Protein AF-A0A4Q5R6T5-F1 (afdb_monomer)

Radius of gyration: 11.97 Å; Cα contacts (8 Å, |Δi|>4): 53; chains: 1; bounding box: 28×22×34 Å

Solvent-accessible surface area (backbone atoms only — not comparable to full-atom values): 4245 Å² total; per-residue (Å²): 133,84,48,76,66,57,48,52,52,44,50,51,50,44,55,54,48,51,60,29,42,78,65,71,64,66,50,70,88,45,43,64,57,53,51,53,38,50,52,52,48,48,46,24,42,76,72,64,71,55,63,90,66,54,72,70,57,51,51,47,51,50,50,45,46,53,51,43,59,62,74,78,107

Sequence (73 aa):
MYTQDATKELQKDTVALLKSSAKHAVRPAEAAQLRDVLRFHEHRYYVLNDPLIADGEYDQLFKELERIEKEDA

Secondary structure (DSSP, 8-state):
---HHHHHHHHHHHHHHHHHHTTT---GGGHHHHHHHHHHHHHIIIIIS--SS-HHHHHHHHHHHHHHHHH--

pLDDT: mean 89.53, std 6.68, range [55.56, 94.56]

Mean predicted aligned error: 3.86 Å

Foldseek 3Di:
DQDPVNVVVLVVLLVVLLVCLVVLNDALVCLVSLVVSLVVQVCCVPPVVHHPDDPVSSVSSVVSSVVNVVVVD

Structure (mmCIF, N/CA/C/O backbone):
data_AF-A0A4Q5R6T5-F1
#
_entry.id   AF-A0A4Q5R6T5-F1
#
loop_
_atom_site.group_PDB
_atom_site.id
_atom_site.type_symbol
_atom_site.label_atom_id
_atom_site.label_alt_id
_atom_site.label_comp_id
_atom_site.label_asym_id
_atom_site.label_entity_id
_atom_si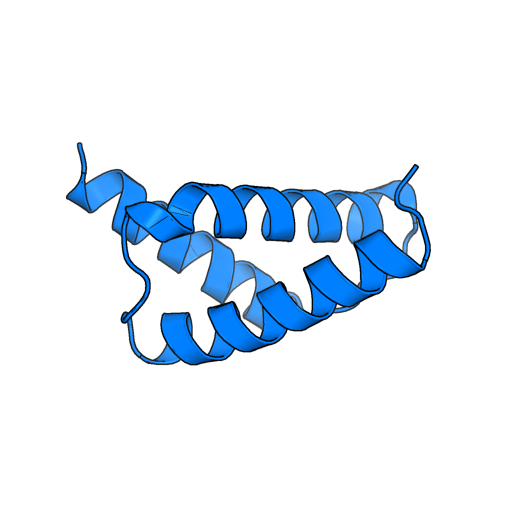te.label_seq_id
_atom_site.pdbx_PDB_ins_code
_atom_site.Cartn_x
_atom_site.Cartn_y
_atom_site.Cartn_z
_atom_site.occupancy
_atom_site.B_iso_or_equiv
_atom_site.auth_seq_id
_atom_site.auth_comp_id
_atom_site.auth_asym_id
_atom_site.auth_atom_id
_atom_site.pdbx_PDB_model_num
ATOM 1 N N . MET A 1 1 ? 8.002 -12.310 -10.049 1.00 63.06 1 MET A N 1
ATOM 2 C CA . MET A 1 1 ? 8.265 -11.116 -10.882 1.00 63.06 1 MET A CA 1
ATOM 3 C C . MET A 1 1 ? 6.929 -10.484 -11.217 1.00 63.06 1 MET A C 1
ATOM 5 O O . MET A 1 1 ? 6.076 -11.189 -11.741 1.00 63.06 1 MET A O 1
ATOM 9 N N . TYR A 1 2 ? 6.725 -9.212 -10.874 1.00 72.44 2 TYR A N 1
ATOM 10 C CA . TYR A 1 2 ? 5.519 -8.485 -11.273 1.00 72.44 2 TYR A CA 1
ATOM 11 C C . TYR A 1 2 ? 5.509 -8.338 -12.800 1.00 72.44 2 TYR A C 1
ATOM 13 O O . TYR A 1 2 ? 6.487 -7.872 -13.382 1.00 72.44 2 TYR A O 1
ATOM 21 N N . THR A 1 3 ? 4.437 -8.781 -13.458 1.00 83.75 3 THR A N 1
ATOM 22 C CA . THR A 1 3 ? 4.247 -8.549 -14.896 1.00 83.75 3 THR A CA 1
ATOM 23 C C . THR A 1 3 ? 3.895 -7.081 -15.138 1.00 83.75 3 THR A C 1
ATOM 25 O O . THR A 1 3 ? 3.509 -6.363 -14.211 1.00 83.75 3 THR A O 1
ATOM 28 N N . GLN A 1 4 ? 4.024 -6.603 -16.380 1.00 80.62 4 GLN A N 1
ATOM 29 C CA . GLN A 1 4 ? 3.643 -5.224 -16.710 1.00 80.62 4 GLN A CA 1
ATOM 30 C C . GLN A 1 4 ? 2.173 -4.934 -16.380 1.00 80.62 4 GLN A C 1
ATOM 32 O O . GLN A 1 4 ? 1.868 -3.849 -15.891 1.00 80.62 4 GLN A O 1
ATOM 37 N N . ASP A 1 5 ? 1.283 -5.906 -16.578 1.00 86.00 5 ASP A N 1
ATOM 38 C CA . ASP A 1 5 ? -0.138 -5.747 -16.266 1.00 86.00 5 ASP A CA 1
ATOM 39 C C . ASP A 1 5 ? -0.384 -5.695 -14.755 1.00 86.00 5 ASP A C 1
ATOM 41 O O . ASP A 1 5 ? -1.057 -4.786 -14.279 1.00 86.00 5 ASP A O 1
ATOM 45 N N . ALA A 1 6 ? 0.257 -6.578 -13.979 1.00 86.12 6 ALA A N 1
ATOM 46 C CA . ALA A 1 6 ? 0.162 -6.544 -12.518 1.00 86.12 6 ALA A CA 1
ATOM 47 C C . ALA A 1 6 ? 0.714 -5.232 -11.938 1.00 86.12 6 ALA A C 1
ATOM 49 O O . ALA A 1 6 ? 0.146 -4.671 -11.008 1.00 86.12 6 ALA A O 1
ATOM 50 N N . THR A 1 7 ? 1.798 -4.714 -12.519 1.00 88.19 7 THR A N 1
ATOM 51 C CA . THR A 1 7 ? 2.390 -3.426 -12.130 1.00 88.19 7 THR A CA 1
ATOM 52 C C . THR A 1 7 ? 1.396 -2.287 -12.345 1.00 88.19 7 THR A C 1
ATOM 54 O O . THR A 1 7 ? 1.250 -1.445 -11.466 1.00 88.19 7 THR A O 1
ATOM 57 N N . LYS A 1 8 ? 0.695 -2.265 -13.488 1.00 89.06 8 LYS A N 1
ATOM 58 C CA . LYS A 1 8 ? -0.307 -1.233 -13.798 1.00 89.06 8 LYS A CA 1
ATOM 59 C C . LYS A 1 8 ? -1.505 -1.290 -12.857 1.00 89.06 8 LYS A C 1
ATOM 61 O O . LYS A 1 8 ? -1.943 -0.237 -12.399 1.00 89.06 8 LYS A O 1
ATOM 66 N N . GLU A 1 9 ? -2.013 -2.486 -12.564 1.00 91.50 9 GLU A N 1
ATOM 67 C CA . GLU A 1 9 ? -3.114 -2.650 -11.607 1.00 91.50 9 GLU A CA 1
ATOM 68 C C . GLU A 1 9 ? -2.693 -2.181 -10.208 1.00 91.50 9 GLU A C 1
ATOM 70 O O . GLU A 1 9 ? -3.358 -1.327 -9.631 1.00 91.50 9 GLU A O 1
ATOM 75 N N . LEU A 1 10 ? -1.518 -2.596 -9.718 1.00 91.81 10 LEU A N 1
ATOM 76 C CA . LEU A 1 10 ? -1.001 -2.150 -8.417 1.00 91.81 10 LEU A CA 1
ATOM 77 C C . LEU A 1 10 ? -0.778 -0.633 -8.365 1.00 91.81 10 LEU A C 1
ATOM 79 O O . LEU A 1 10 ? -1.042 0.001 -7.344 1.00 91.81 10 LEU A O 1
ATOM 83 N N . GLN A 1 11 ? -0.333 -0.017 -9.463 1.00 91.38 11 GLN A N 1
ATOM 84 C CA . GLN A 1 11 ? -0.199 1.439 -9.555 1.00 91.38 11 GLN A CA 1
ATOM 85 C C . GLN A 1 11 ? -1.555 2.145 -9.477 1.00 91.38 11 GLN A C 1
ATOM 87 O O . GLN A 1 11 ? -1.697 3.160 -8.796 1.00 91.38 11 GLN A O 1
ATOM 92 N N . LYS A 1 12 ? -2.563 1.608 -10.164 1.00 93.12 12 LYS A N 1
ATOM 93 C CA . LYS A 1 12 ? -3.926 2.138 -10.137 1.00 93.12 12 LYS A CA 1
ATOM 94 C C . LYS A 1 12 ? -4.535 2.017 -8.739 1.00 93.12 12 LYS A C 1
ATOM 96 O O . LYS A 1 12 ? -5.113 2.992 -8.254 1.00 93.12 12 LYS A O 1
ATOM 101 N N . ASP A 1 13 ? -4.335 0.878 -8.084 1.00 93.25 13 ASP A N 1
ATOM 102 C CA . ASP A 1 13 ? -4.756 0.650 -6.702 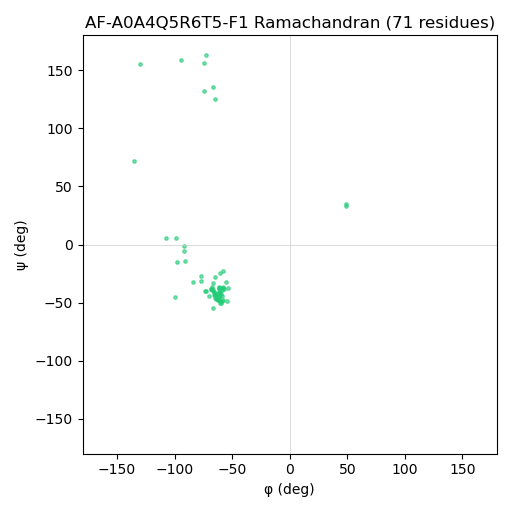1.00 93.25 13 ASP A CA 1
ATOM 103 C C . ASP A 1 13 ? -4.043 1.614 -5.751 1.00 93.25 13 ASP A C 1
ATOM 105 O O . ASP A 1 13 ? -4.691 2.236 -4.915 1.00 93.25 13 ASP A O 1
ATOM 109 N N . THR A 1 14 ? -2.742 1.851 -5.945 1.00 94.19 14 THR A N 1
ATOM 110 C CA . THR A 1 14 ? -1.976 2.845 -5.172 1.00 94.19 14 THR A CA 1
ATOM 111 C C . THR A 1 14 ? -2.630 4.225 -5.227 1.00 94.19 14 THR A C 1
ATOM 113 O O . THR A 1 14 ? -2.843 4.851 -4.192 1.00 94.19 14 THR A O 1
ATOM 116 N N . VAL A 1 15 ? -2.988 4.703 -6.423 1.00 93.50 15 VAL A N 1
ATOM 117 C CA . VAL A 1 15 ? -3.606 6.029 -6.600 1.00 93.50 15 VAL A CA 1
ATOM 118 C C . VAL A 1 15 ? -4.994 6.090 -5.957 1.00 93.50 15 VAL A C 1
ATOM 120 O O . VAL A 1 15 ? -5.346 7.094 -5.331 1.00 93.50 15 VAL A O 1
ATOM 123 N N . ALA A 1 16 ? -5.789 5.025 -6.090 1.00 93.25 16 ALA A N 1
ATOM 124 C CA . ALA A 1 16 ? -7.099 4.938 -5.452 1.00 93.25 16 ALA A CA 1
ATOM 125 C C . ALA A 1 16 ? -6.975 4.969 -3.919 1.00 93.25 16 ALA A C 1
ATOM 127 O O . ALA A 1 16 ? -7.662 5.754 -3.261 1.00 93.25 16 ALA A O 1
ATOM 128 N N . LEU A 1 17 ? -6.048 4.185 -3.369 1.00 92.88 17 LEU A N 1
ATOM 129 C CA . LEU A 1 17 ? -5.796 4.091 -1.935 1.00 92.88 17 LEU A CA 1
ATOM 130 C C . LEU A 1 17 ? -5.194 5.374 -1.364 1.00 92.88 17 LEU A C 1
ATOM 132 O O . LEU A 1 17 ? -5.621 5.787 -0.296 1.00 92.88 17 LEU A O 1
ATOM 136 N N . LEU A 1 18 ? -4.293 6.062 -2.074 1.00 93.12 18 LEU A N 1
ATOM 137 C CA . LEU A 1 18 ? -3.767 7.371 -1.657 1.00 93.12 18 LEU A CA 1
ATOM 138 C C . LEU A 1 18 ? -4.876 8.417 -1.529 1.00 93.12 18 LEU A C 1
ATOM 140 O O . LEU A 1 18 ? -4.913 9.210 -0.586 1.00 93.12 18 LEU A O 1
ATOM 144 N N . LYS A 1 19 ? -5.824 8.410 -2.470 1.00 92.19 19 LYS A N 1
ATOM 145 C CA . LYS A 1 19 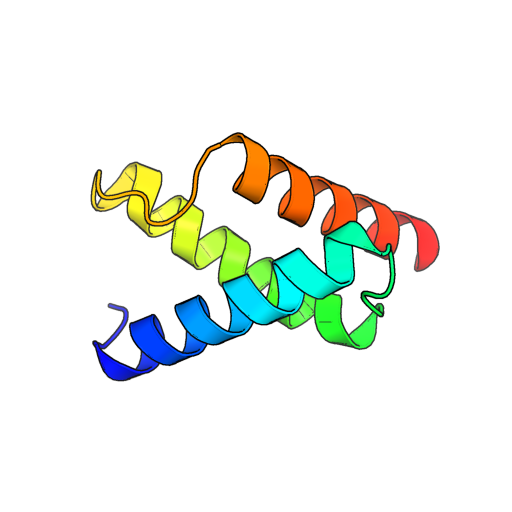? -6.975 9.315 -2.432 1.00 92.19 19 LYS A CA 1
ATOM 146 C C . LYS A 1 19 ? -7.924 8.987 -1.276 1.00 92.19 19 LYS A C 1
ATOM 148 O O . LYS A 1 19 ? -8.489 9.908 -0.681 1.00 92.19 19 LYS A O 1
ATOM 153 N N . SER A 1 20 ? -8.118 7.703 -0.983 1.00 91.06 20 SER A N 1
ATOM 154 C CA . SER A 1 20 ? -8.953 7.241 0.131 1.00 91.06 20 SER A CA 1
ATOM 155 C C . SER A 1 20 ? -8.280 7.471 1.487 1.00 91.06 20 SER A C 1
ATOM 157 O O . SER A 1 20 ? -8.947 7.934 2.413 1.00 91.06 20 SER A O 1
ATOM 159 N N . SER A 1 21 ? -6.969 7.242 1.596 1.00 89.38 21 SER A N 1
ATOM 160 C CA . SER A 1 21 ? -6.186 7.439 2.822 1.00 89.38 21 SER A CA 1
ATOM 161 C C . SER A 1 21 ? -6.093 8.912 3.199 1.00 89.38 21 SER A C 1
ATOM 163 O O . SER A 1 21 ? -6.252 9.253 4.364 1.00 89.38 21 SER A O 1
ATOM 165 N N . ALA A 1 22 ? -5.997 9.819 2.217 1.00 88.38 22 ALA A N 1
ATOM 166 C CA . ALA A 1 22 ? -6.065 11.264 2.463 1.00 88.38 22 ALA A CA 1
ATOM 167 C C . ALA A 1 22 ? -7.373 11.698 3.158 1.00 88.38 22 ALA A C 1
ATOM 169 O O . ALA A 1 22 ? -7.433 12.758 3.779 1.00 88.38 22 ALA A O 1
ATOM 170 N N . LYS A 1 23 ? -8.437 10.892 3.040 1.00 88.75 23 LYS A N 1
ATOM 171 C CA . LYS A 1 23 ? -9.743 11.119 3.671 1.00 88.75 23 LYS A CA 1
ATOM 172 C C . LYS A 1 23 ? -10.023 10.173 4.842 1.00 88.75 23 LYS A C 1
ATOM 174 O O . LYS A 1 23 ? -11.142 10.208 5.346 1.00 88.75 23 LYS A O 1
ATOM 179 N N . HIS A 1 24 ? -9.059 9.340 5.247 1.00 84.75 24 HIS A N 1
ATOM 180 C CA . HIS A 1 24 ? -9.237 8.261 6.230 1.00 84.75 24 HIS A CA 1
ATOM 181 C C . HIS A 1 24 ? -10.460 7.374 5.929 1.00 84.75 24 HIS A C 1
ATOM 183 O O . HIS A 1 24 ? -11.179 6.931 6.821 1.00 84.75 24 HIS A O 1
ATOM 189 N N . ALA A 1 25 ? -10.756 7.186 4.640 1.00 86.62 25 ALA A N 1
ATOM 190 C CA . ALA A 1 25 ? -11.941 6.476 4.164 1.00 86.62 25 ALA A CA 1
ATOM 191 C C . ALA A 1 25 ? -11.637 5.022 3.773 1.00 86.62 25 ALA A C 1
ATOM 193 O O . ALA A 1 25 ? -12.508 4.348 3.217 1.00 86.62 25 ALA A O 1
ATOM 194 N N . VAL A 1 26 ? -10.409 4.563 4.023 1.00 87.44 26 VAL A N 1
ATOM 195 C CA . VAL A 1 26 ? -10.000 3.189 3.754 1.00 87.44 26 VAL A CA 1
ATOM 196 C C . VAL A 1 26 ? -10.624 2.284 4.804 1.00 87.44 26 VAL A C 1
ATOM 198 O O . VAL A 1 26 ? -10.601 2.571 6.004 1.00 87.44 26 VAL A O 1
ATOM 201 N N . ARG A 1 27 ? -11.225 1.194 4.336 1.00 88.94 27 ARG A N 1
ATOM 202 C CA . ARG A 1 27 ? -11.919 0.236 5.199 1.00 88.94 27 ARG A CA 1
ATOM 203 C C . ARG A 1 27 ? -10.992 -0.917 5.581 1.00 88.94 27 ARG A C 1
ATOM 205 O O . ARG A 1 27 ? -10.101 -1.250 4.803 1.00 88.94 27 ARG A O 1
ATOM 212 N N . PRO A 1 28 ? -11.278 -1.635 6.678 1.00 87.19 28 PRO A N 1
ATOM 213 C CA . PRO A 1 28 ? -10.540 -2.849 7.021 1.00 87.19 28 PRO A CA 1
ATOM 214 C C . PRO A 1 28 ? -10.516 -3.915 5.922 1.00 87.19 28 PRO A C 1
ATOM 216 O O . PRO A 1 28 ? -9.501 -4.567 5.699 1.00 87.19 28 PRO A O 1
ATOM 219 N N . ALA A 1 29 ? -11.585 -4.011 5.126 1.00 87.75 29 ALA A N 1
ATOM 220 C CA . ALA A 1 29 ? -11.625 -4.880 3.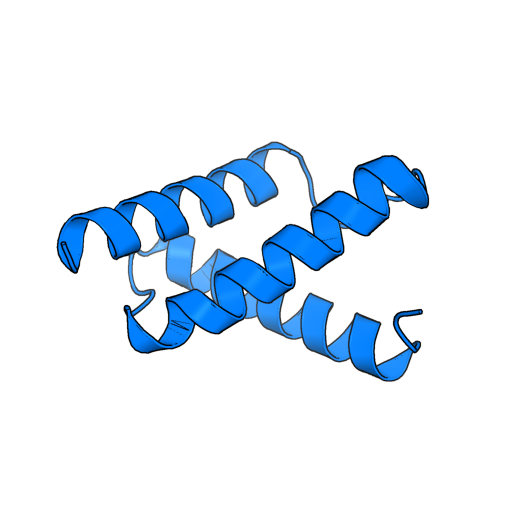950 1.00 87.75 29 ALA A CA 1
ATOM 221 C C . ALA A 1 29 ? -10.560 -4.545 2.879 1.00 87.75 29 ALA A C 1
ATOM 223 O O . ALA A 1 29 ? -10.177 -5.422 2.109 1.00 87.75 29 ALA A O 1
ATOM 224 N N . GLU A 1 30 ? -10.071 -3.302 2.826 1.00 89.00 30 GLU A N 1
ATOM 225 C CA . GLU A 1 30 ? -9.037 -2.841 1.888 1.00 89.00 30 GLU A CA 1
ATOM 226 C C . GLU A 1 30 ? -7.615 -2.976 2.467 1.00 89.00 30 GLU A C 1
ATOM 228 O O . GLU A 1 30 ? -6.637 -2.776 1.746 1.00 89.00 30 GLU A O 1
ATOM 233 N N . ALA A 1 31 ? -7.465 -3.373 3.739 1.00 90.38 31 ALA A N 1
ATOM 234 C CA . ALA A 1 31 ? -6.160 -3.537 4.387 1.00 90.38 31 ALA A CA 1
ATOM 235 C C . ALA A 1 31 ? -5.260 -4.537 3.643 1.00 90.38 31 ALA A C 1
ATOM 237 O O . ALA A 1 31 ? -4.054 -4.324 3.508 1.00 90.38 31 ALA A O 1
ATOM 238 N N . ALA A 1 32 ? -5.850 -5.609 3.101 1.00 91.06 32 ALA A N 1
ATOM 239 C CA . ALA A 1 32 ? -5.129 -6.581 2.284 1.00 91.06 32 ALA A CA 1
ATOM 240 C C . ALA A 1 32 ? -4.539 -5.937 1.016 1.00 91.06 32 ALA A C 1
ATOM 242 O O . ALA A 1 32 ? -3.362 -6.133 0.722 1.00 91.06 32 ALA A O 1
ATOM 243 N N . GLN A 1 33 ? -5.318 -5.101 0.319 1.00 91.62 33 GLN A N 1
ATOM 244 C CA . GLN A 1 33 ? -4.840 -4.380 -0.864 1.00 91.62 33 GLN A CA 1
ATOM 245 C C . GLN A 1 33 ? -3.760 -3.357 -0.505 1.00 91.62 33 GLN A C 1
ATOM 247 O O . GLN A 1 33 ? -2.768 -3.241 -1.225 1.00 91.62 33 GLN A O 1
ATOM 252 N N . LEU A 1 34 ? -3.902 -2.652 0.624 1.00 92.88 34 LEU A N 1
ATOM 253 C CA . LEU A 1 34 ? -2.866 -1.731 1.095 1.00 92.88 34 LEU A CA 1
ATOM 254 C C . LEU A 1 34 ? -1.538 -2.447 1.330 1.00 92.88 34 LEU A C 1
ATOM 256 O O . LEU A 1 34 ? -0.489 -1.955 0.919 1.00 92.88 34 LEU A O 1
ATOM 260 N N . ARG A 1 35 ? -1.584 -3.624 1.961 1.00 93.56 35 ARG A N 1
ATOM 261 C CA . ARG A 1 35 ? -0.397 -4.451 2.202 1.00 93.56 35 ARG A CA 1
ATOM 262 C C . ARG A 1 35 ? 0.265 -4.891 0.903 1.00 93.56 35 ARG A C 1
ATOM 264 O O . ARG A 1 35 ? 1.491 -4.856 0.818 1.00 93.56 35 ARG A O 1
ATOM 271 N N . ASP A 1 36 ? -0.519 -5.286 -0.094 1.00 93.50 36 ASP A N 1
ATOM 272 C CA . ASP A 1 36 ? 0.009 -5.697 -1.397 1.00 93.50 36 ASP A CA 1
ATOM 273 C C . ASP A 1 36 ? 0.680 -4.526 -2.126 1.00 93.50 36 ASP A C 1
ATOM 275 O O . ASP A 1 36 ? 1.792 -4.668 -2.643 1.00 93.50 36 ASP A O 1
ATOM 279 N N . VAL A 1 37 ? 0.055 -3.346 -2.097 1.00 94.25 37 VAL A N 1
ATOM 280 C CA . VAL A 1 37 ? 0.616 -2.115 -2.667 1.00 94.25 37 VAL A CA 1
ATOM 281 C C . VAL A 1 37 ? 1.910 -1.704 -1.961 1.00 94.25 37 VAL A C 1
ATOM 283 O O . VAL A 1 37 ? 2.903 -1.426 -2.634 1.00 94.25 37 VAL A O 1
ATOM 286 N N . LEU A 1 38 ? 1.939 -1.706 -0.626 1.00 94.12 38 LEU A N 1
ATOM 287 C CA . LEU A 1 38 ? 3.140 -1.367 0.145 1.00 94.12 38 LEU A CA 1
ATOM 288 C C . LEU A 1 38 ? 4.300 -2.310 -0.197 1.00 94.12 38 LEU A C 1
ATOM 290 O O . LEU A 1 38 ? 5.377 -1.841 -0.557 1.00 94.12 38 LEU A O 1
ATOM 294 N N . ARG A 1 39 ? 4.061 -3.628 -0.210 1.00 93.50 39 ARG A N 1
ATOM 295 C CA . ARG A 1 39 ? 5.077 -4.636 -0.574 1.00 93.50 39 ARG A CA 1
ATOM 296 C C . ARG A 1 39 ? 5.594 -4.470 -1.997 1.00 93.50 39 ARG A C 1
ATOM 298 O O . ARG A 1 39 ? 6.771 -4.713 -2.275 1.00 93.50 39 ARG A O 1
ATOM 305 N N . PHE A 1 40 ? 4.716 -4.094 -2.922 1.00 93.88 40 PHE A N 1
ATOM 306 C CA . PHE A 1 40 ? 5.109 -3.793 -4.290 1.00 93.88 40 PHE A CA 1
ATOM 307 C C . PHE A 1 40 ? 6.070 -2.601 -4.336 1.00 93.88 40 PHE A C 1
ATOM 309 O O . PHE A 1 40 ? 7.132 -2.713 -4.954 1.00 93.88 40 PHE A O 1
ATOM 316 N N . HIS A 1 41 ? 5.755 -1.504 -3.643 1.00 92.88 41 HIS A N 1
ATOM 317 C CA . HIS A 1 41 ? 6.626 -0.325 -3.594 1.00 92.88 41 HIS A CA 1
ATOM 318 C C . HIS A 1 41 ? 7.932 -0.583 -2.841 1.00 92.88 41 HIS A C 1
ATOM 320 O O . HIS A 1 41 ? 8.977 -0.168 -3.332 1.00 92.88 41 HIS A O 1
ATOM 326 N N . GLU A 1 42 ? 7.919 -1.352 -1.750 1.00 92.81 42 GLU A N 1
ATOM 327 C CA . GLU A 1 42 ? 9.141 -1.799 -1.061 1.00 92.81 42 GLU A CA 1
ATOM 328 C C . GLU A 1 42 ? 10.055 -2.582 -2.006 1.00 92.81 42 GLU A C 1
ATOM 330 O O . GLU A 1 42 ? 11.249 -2.299 -2.108 1.00 92.81 42 GLU A O 1
ATOM 335 N N . HIS A 1 43 ? 9.504 -3.544 -2.755 1.00 91.25 43 HIS A N 1
ATOM 336 C CA . HIS A 1 43 ? 10.283 -4.291 -3.739 1.00 91.25 43 HIS A CA 1
ATOM 337 C C . HIS A 1 43 ? 10.876 -3.353 -4.799 1.00 91.25 43 HIS A C 1
ATOM 339 O O . HIS A 1 43 ? 12.036 -3.494 -5.180 1.00 91.25 43 HIS A O 1
ATOM 345 N N . ARG A 1 44 ? 10.114 -2.375 -5.297 1.00 90.69 44 ARG A N 1
ATOM 346 C CA . ARG A 1 44 ? 10.643 -1.416 -6.276 1.00 90.69 44 ARG A CA 1
ATOM 347 C C . ARG A 1 44 ? 11.737 -0.522 -5.702 1.00 90.69 44 ARG A C 1
ATOM 349 O O . ARG A 1 44 ? 12.730 -0.289 -6.386 1.00 90.69 44 ARG A O 1
ATOM 356 N N . TYR A 1 45 ? 11.566 -0.065 -4.469 1.00 92.75 45 TYR A N 1
ATOM 357 C CA . TYR A 1 45 ? 12.522 0.789 -3.780 1.00 92.75 45 TYR A CA 1
ATOM 358 C C . TYR A 1 45 ? 13.825 0.035 -3.493 1.00 92.75 45 TYR A C 1
ATOM 360 O O . TYR A 1 45 ? 14.886 0.450 -3.944 1.00 92.75 45 TYR A O 1
ATOM 368 N N . TYR A 1 46 ? 13.744 -1.117 -2.819 1.00 91.50 46 TYR A N 1
ATOM 369 C CA . TYR A 1 46 ? 14.921 -1.854 -2.352 1.00 91.50 46 TYR A CA 1
ATOM 370 C C . TYR A 1 46 ? 15.547 -2.778 -3.403 1.00 91.50 46 TYR A C 1
ATOM 372 O O . TYR A 1 46 ? 16.756 -2.999 -3.369 1.00 91.50 46 TYR A O 1
ATOM 380 N N . VAL A 1 47 ? 14.753 -3.358 -4.312 1.00 91.50 47 VAL A N 1
ATOM 381 C CA . VAL A 1 47 ? 15.246 -4.348 -5.292 1.00 91.50 47 VAL A CA 1
ATOM 382 C C . VAL A 1 47 ? 15.482 -3.713 -6.655 1.00 91.50 47 VAL A C 1
ATOM 384 O O . VAL A 1 47 ? 16.505 -3.980 -7.282 1.00 91.50 47 VAL A O 1
ATOM 387 N N . LEU A 1 48 ? 14.545 -2.890 -7.135 1.00 89.94 48 LEU A N 1
ATOM 388 C CA . LEU A 1 48 ? 14.649 -2.285 -8.469 1.00 89.94 48 LEU A CA 1
ATOM 389 C C . LEU A 1 48 ? 15.352 -0.919 -8.465 1.00 89.94 48 LEU A C 1
ATOM 391 O O . LEU A 1 48 ? 15.745 -0.470 -9.538 1.00 89.94 48 LEU A O 1
ATOM 395 N N . ASN A 1 49 ? 15.531 -0.284 -7.297 1.00 91.44 49 ASN A N 1
ATOM 396 C CA . ASN A 1 49 ? 15.985 1.108 -7.161 1.00 91.44 49 ASN A CA 1
ATOM 397 C C . ASN A 1 49 ? 15.201 2.079 -8.069 1.00 91.44 49 ASN A C 1
ATOM 399 O O . ASN A 1 49 ? 15.763 3.029 -8.609 1.00 91.44 49 ASN A O 1
ATOM 403 N N . ASP A 1 50 ? 13.905 1.815 -8.258 1.00 89.94 50 ASP A N 1
ATOM 404 C CA . ASP A 1 50 ? 13.021 2.570 -9.157 1.00 89.94 50 ASP A CA 1
ATOM 405 C C . ASP A 1 50 ? 11.672 2.862 -8.469 1.00 89.94 50 ASP A C 1
ATOM 407 O O . ASP A 1 50 ? 10.658 2.200 -8.756 1.00 89.94 50 ASP A O 1
ATOM 411 N N . PRO A 1 51 ? 11.665 3.782 -7.482 1.00 91.00 51 PRO A N 1
ATOM 412 C CA . PRO A 1 51 ? 10.468 4.133 -6.728 1.00 91.00 51 PRO A CA 1
ATOM 413 C C . PRO A 1 51 ? 9.433 4.827 -7.620 1.00 91.00 51 PRO A C 1
ATOM 415 O O . PRO A 1 51 ? 9.755 5.724 -8.395 1.00 91.00 51 PRO A O 1
ATOM 418 N N . LEU A 1 52 ? 8.166 4.420 -7.488 1.00 90.00 52 LEU A N 1
ATOM 419 C CA . LEU A 1 52 ? 7.045 4.999 -8.246 1.00 90.00 52 LEU A CA 1
ATOM 420 C C . LEU A 1 52 ? 6.256 6.053 -7.472 1.00 90.00 52 LEU A C 1
ATOM 422 O O . LEU A 1 52 ? 5.459 6.768 -8.077 1.00 90.00 52 LEU A O 1
ATOM 426 N N . ILE A 1 53 ? 6.446 6.106 -6.158 1.00 91.56 53 ILE A N 1
ATOM 427 C CA . ILE A 1 53 ? 5.805 7.054 -5.250 1.00 91.56 53 ILE A CA 1
ATOM 428 C C . ILE A 1 53 ? 6.871 7.709 -4.381 1.00 91.56 53 ILE A C 1
ATOM 430 O O . ILE A 1 53 ? 7.944 7.137 -4.173 1.00 91.56 53 ILE A O 1
ATOM 434 N N . ALA A 1 54 ? 6.579 8.908 -3.889 1.00 92.38 54 ALA A N 1
ATOM 435 C CA . ALA A 1 54 ? 7.456 9.590 -2.948 1.00 92.38 54 ALA A CA 1
ATOM 436 C C . ALA A 1 54 ? 7.373 8.957 -1.549 1.00 92.38 54 ALA A C 1
ATOM 438 O O . ALA A 1 54 ? 6.335 8.415 -1.164 1.00 92.38 54 ALA A O 1
ATOM 439 N N . ASP A 1 55 ? 8.427 9.122 -0.747 1.00 90.44 55 ASP A N 1
ATOM 440 C CA . ASP A 1 55 ? 8.473 8.622 0.637 1.00 90.44 55 ASP A CA 1
ATOM 441 C C . ASP A 1 55 ? 7.266 9.104 1.467 1.00 90.44 55 ASP A C 1
ATOM 443 O O . ASP A 1 55 ? 6.682 8.339 2.226 1.00 90.44 55 ASP A O 1
ATOM 447 N N . GLY A 1 56 ? 6.811 10.348 1.263 1.00 93.12 56 GLY A N 1
ATOM 448 C CA . GLY A 1 56 ? 5.630 10.882 1.953 1.00 93.12 56 GLY A CA 1
ATOM 449 C C . GLY A 1 56 ? 4.311 10.197 1.566 1.00 93.12 56 GLY A C 1
ATOM 450 O O . GLY A 1 56 ? 3.423 10.054 2.405 1.00 93.12 56 GLY A O 1
ATOM 451 N N . GLU A 1 57 ? 4.179 9.749 0.316 1.00 94.00 57 GLU A N 1
ATOM 452 C CA . GLU A 1 57 ? 3.013 8.986 -0.144 1.00 94.00 57 GLU A CA 1
ATOM 453 C C . GLU A 1 57 ? 3.038 7.565 0.432 1.00 94.00 57 GLU A C 1
ATOM 455 O O . GLU A 1 57 ? 2.007 7.055 0.875 1.00 94.00 57 GLU A O 1
ATOM 460 N N . TYR A 1 58 ? 4.224 6.951 0.485 1.00 94.56 58 TYR A N 1
ATOM 461 C CA . TYR A 1 58 ? 4.425 5.658 1.136 1.00 94.56 58 TYR A CA 1
ATOM 462 C C . TYR A 1 58 ? 4.071 5.725 2.626 1.00 94.56 58 TYR A C 1
ATOM 464 O O . TYR A 1 58 ? 3.250 4.939 3.097 1.00 94.56 58 TYR A O 1
ATOM 472 N N . ASP A 1 59 ? 4.606 6.714 3.345 1.00 94.12 59 ASP A N 1
ATOM 473 C CA . ASP A 1 59 ? 4.320 6.945 4.763 1.00 94.12 59 ASP A CA 1
ATOM 474 C C . ASP A 1 59 ? 2.823 7.140 5.024 1.00 94.12 59 ASP A C 1
ATOM 476 O O . ASP A 1 59 ? 2.298 6.676 6.037 1.00 94.12 59 ASP A O 1
ATOM 480 N N . GLN A 1 60 ? 2.120 7.831 4.123 1.00 93.88 60 GLN A N 1
ATOM 481 C CA . GLN A 1 60 ? 0.679 8.039 4.235 1.00 93.88 60 GLN A CA 1
ATOM 482 C C . GLN A 1 60 ? -0.092 6.719 4.115 1.00 93.88 60 GLN A C 1
ATOM 484 O O . GLN A 1 60 ? -0.988 6.459 4.919 1.00 93.88 60 GLN A O 1
ATOM 489 N N . LEU A 1 61 ? 0.251 5.881 3.133 1.00 93.94 61 LEU A N 1
ATOM 490 C CA . LEU A 1 61 ? -0.342 4.550 2.992 1.00 93.94 61 LEU A CA 1
ATOM 491 C C . LEU A 1 61 ? -0.016 3.680 4.211 1.00 93.94 61 LEU A C 1
ATOM 493 O O . LEU A 1 61 ? -0.910 3.067 4.782 1.00 93.94 61 LEU A O 1
ATOM 497 N N . PHE A 1 62 ? 1.236 3.674 4.659 1.00 94.31 62 PHE A N 1
ATOM 498 C CA . PHE A 1 62 ? 1.665 2.873 5.801 1.00 94.31 62 PHE A CA 1
ATOM 499 C C . PHE A 1 62 ? 0.930 3.259 7.094 1.00 94.31 62 PHE A C 1
ATOM 501 O O . PHE A 1 62 ? 0.408 2.392 7.793 1.00 94.31 62 PHE A O 1
ATOM 508 N N . LYS A 1 63 ? 0.809 4.560 7.385 1.00 93.69 63 LYS A N 1
ATOM 509 C CA . LYS A 1 63 ? 0.053 5.054 8.550 1.00 93.69 63 LYS A CA 1
ATOM 510 C C . LYS A 1 63 ? -1.423 4.687 8.491 1.00 93.69 63 LYS A C 1
ATOM 512 O O . LYS A 1 63 ? -2.013 4.391 9.526 1.00 93.69 63 LYS A O 1
ATOM 517 N N . GLU A 1 64 ? -2.017 4.714 7.302 1.00 93.31 64 GLU A N 1
ATOM 518 C CA . GLU A 1 64 ? -3.411 4.314 7.136 1.00 93.31 64 GLU A CA 1
ATOM 519 C C . GLU A 1 64 ? -3.589 2.812 7.384 1.00 93.31 64 GLU A C 1
ATOM 521 O O . GLU A 1 64 ? -4.539 2.428 8.063 1.00 93.31 64 GLU A O 1
ATOM 526 N N . LEU A 1 65 ? -2.651 1.967 6.933 1.00 93.38 65 LEU A N 1
ATOM 527 C CA . LEU A 1 65 ? -2.656 0.543 7.279 1.00 93.38 65 LEU A CA 1
ATOM 528 C C . LEU A 1 65 ? -2.571 0.345 8.795 1.00 93.38 65 LEU A C 1
ATOM 530 O O . LEU A 1 65 ? -3.401 -0.363 9.357 1.00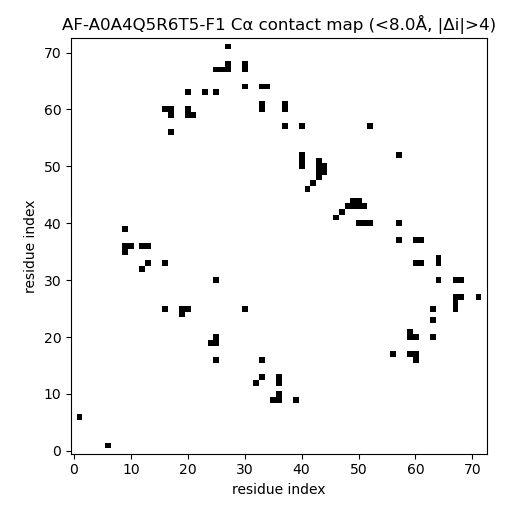 93.38 65 LEU A O 1
ATOM 534 N N . GLU A 1 66 ? -1.613 0.997 9.461 1.00 92.94 66 GLU A N 1
ATOM 535 C CA . GLU A 1 66 ? -1.480 0.899 10.917 1.00 92.94 66 GLU A CA 1
ATOM 536 C C . GLU A 1 66 ? -2.747 1.352 11.649 1.00 92.94 66 GLU A C 1
ATOM 538 O O . GLU A 1 66 ? -3.103 0.770 12.672 1.00 92.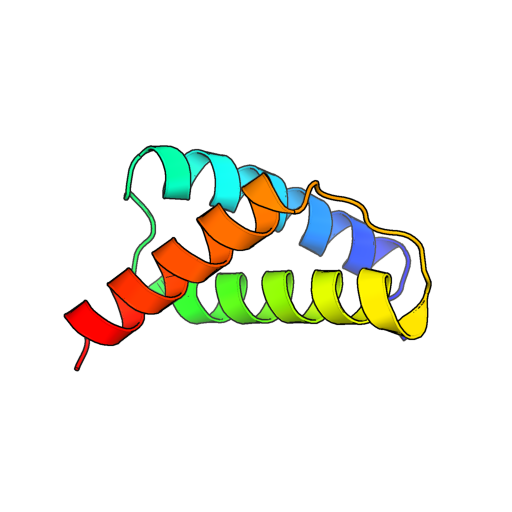94 66 GLU A O 1
ATOM 543 N N . ARG A 1 67 ? -3.412 2.411 11.169 1.00 91.19 67 ARG A N 1
ATOM 544 C CA . ARG A 1 67 ? -4.663 2.907 11.758 1.00 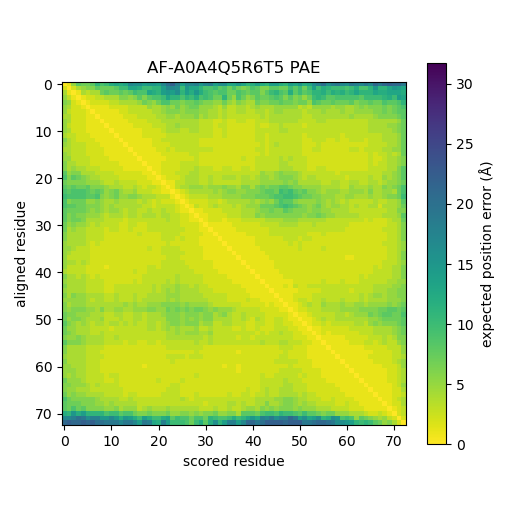91.19 67 ARG A CA 1
ATOM 545 C C . ARG A 1 67 ? -5.742 1.833 11.696 1.00 91.19 67 ARG A C 1
ATOM 547 O O . ARG A 1 67 ? -6.376 1.554 12.707 1.00 91.19 67 ARG A O 1
ATOM 554 N N . ILE A 1 68 ? -5.912 1.226 10.528 1.00 90.75 68 ILE A N 1
ATOM 555 C CA . ILE A 1 68 ? -6.907 0.180 10.296 1.00 90.75 68 ILE A CA 1
ATOM 556 C C . ILE A 1 68 ? -6.605 -1.059 11.140 1.00 90.75 68 ILE A C 1
ATOM 558 O O . ILE A 1 68 ? -7.499 -1.568 11.806 1.00 90.75 68 ILE A O 1
ATOM 562 N N . GLU A 1 69 ? -5.352 -1.521 11.162 1.00 88.31 69 GLU A N 1
ATOM 563 C CA . GLU A 1 69 ? -4.950 -2.690 11.957 1.00 88.31 69 GLU A CA 1
ATOM 564 C C . GLU A 1 69 ? -5.091 -2.446 13.470 1.00 88.31 69 GLU A C 1
ATOM 566 O O . GLU A 1 69 ? -5.332 -3.391 14.215 1.00 88.31 69 GLU A O 1
ATOM 571 N N . LYS A 1 70 ? -4.982 -1.192 13.932 1.00 88.31 70 LYS A N 1
ATOM 572 C CA . LYS A 1 70 ? -5.263 -0.808 15.327 1.00 88.31 70 LYS A CA 1
ATOM 573 C C . LYS A 1 70 ? -6.758 -0.716 15.639 1.00 88.31 70 LYS A C 1
ATOM 575 O O . LYS A 1 70 ? -7.126 -0.926 16.787 1.00 88.31 70 LYS A O 1
ATOM 580 N N . GLU A 1 71 ? -7.594 -0.349 14.671 1.00 82.19 71 GLU A N 1
ATOM 581 C CA . GLU A 1 71 ? -9.052 -0.251 14.847 1.00 82.19 71 GLU A CA 1
ATOM 582 C C . GLU A 1 71 ? -9.742 -1.627 14.845 1.00 82.19 71 GLU A C 1
ATOM 584 O O . GLU A 1 71 ? -10.785 -1.771 15.479 1.00 82.19 71 GLU A O 1
ATOM 589 N N . ASP A 1 72 ? -9.160 -2.625 14.171 1.00 70.94 72 ASP A N 1
ATOM 590 C CA . ASP A 1 72 ? -9.679 -4.003 14.078 1.00 70.94 72 ASP A CA 1
ATOM 591 C C . ASP A 1 72 ? -9.132 -4.964 15.166 1.00 70.94 72 ASP A C 1
ATOM 593 O O . ASP A 1 72 ? -9.506 -6.141 15.179 1.00 70.94 72 ASP A O 1
ATOM 597 N N . ALA A 1 73 ? -8.245 -4.494 16.057 1.00 55.56 73 ALA A 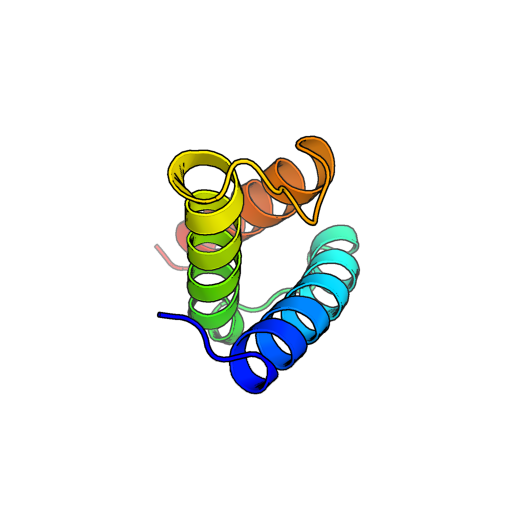N 1
ATOM 598 C CA . ALA A 1 73 ? -7.600 -5.276 17.127 1.00 55.56 73 ALA A CA 1
ATOM 599 C C . ALA A 1 73 ? -8.282 -5.108 18.495 1.00 55.56 7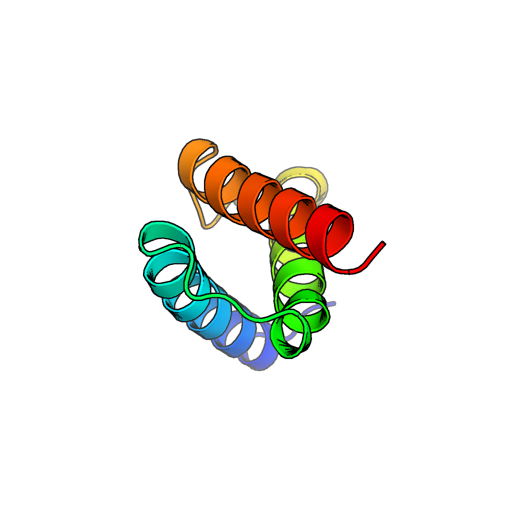3 ALA A C 1
ATOM 601 O O . ALA A 1 73 ? -8.418 -6.134 19.205 1.00 55.56 73 ALA A O 1
#